Protein AF-A0A376E178-F1 (afdb_monomer_lite)

Secondary structure (DSSP, 8-state):
-GGGGSPTT-EEEES---HHHHHHHHHTTEEEEEEEPSTT-SEEEEEEEPP--------SSSSSTT-

Foldseek 3Di:
DVLVVDDAQGKDKFLDPDPVVVVVLVVSQWDKDWDQDDPPRGIIMMTTHHDDDDPPPPPDPPPPPPD

Structure (mmCIF, N/CA/C/O backbone):
data_AF-A0A376E178-F1
#
_entry.id   AF-A0A376E178-F1
#
loop_
_atom_site.group_PDB
_atom_site.id
_atom_site.type_symbol
_atom_site.label_atom_id
_atom_site.label_alt_id
_atom_site.label_comp_id
_atom_site.label_asym_id
_atom_site.label_entity_id
_atom_site.label_seq_id
_atom_site.pdbx_PDB_ins_code
_atom_site.Cartn_x
_atom_site.Cartn_y
_atom_site.Cartn_z
_atom_site.occupancy
_atom_site.B_iso_or_equiv
_atom_site.auth_seq_id
_atom_site.auth_comp_id
_atom_site.auth_asym_id
_atom_site.auth_atom_id
_atom_site.pdbx_PDB_model_num
ATOM 1 N N . MET A 1 1 ? -7.351 -12.578 1.994 1.00 83.56 1 MET A N 1
ATOM 2 C CA . MET A 1 1 ? -6.384 -11.745 1.239 1.00 83.56 1 MET A CA 1
ATOM 3 C C . MET A 1 1 ? -5.271 -11.264 2.171 1.00 83.56 1 MET A C 1
ATOM 5 O O . MET A 1 1 ? -5.424 -11.377 3.380 1.00 83.56 1 MET A O 1
ATOM 9 N N . VAL A 1 2 ? -4.136 -10.765 1.650 1.00 88.38 2 VAL A N 1
ATOM 10 C CA . VAL A 1 2 ? -3.029 -10.269 2.507 1.00 88.38 2 VAL A CA 1
ATOM 11 C C . VAL A 1 2 ? -3.479 -9.108 3.404 1.00 88.38 2 VAL A C 1
ATOM 13 O O . VAL A 1 2 ? -3.065 -9.019 4.555 1.00 88.38 2 VAL A O 1
ATOM 16 N N . SER A 1 3 ? -4.406 -8.287 2.900 1.00 92.75 3 SER A N 1
ATOM 17 C CA . SER A 1 3 ? -5.068 -7.200 3.623 1.00 92.75 3 SER A CA 1
ATOM 18 C C . SER A 1 3 ? -5.630 -7.648 4.969 1.00 92.75 3 SER A C 1
ATOM 20 O O . SER A 1 3 ? -5.462 -6.943 5.958 1.00 92.75 3 SER A O 1
ATOM 22 N N . ASP A 1 4 ? -6.232 -8.832 5.044 1.00 94.31 4 ASP A N 1
ATOM 23 C CA . ASP A 1 4 ? -6.962 -9.310 6.229 1.00 94.31 4 ASP A CA 1
ATOM 24 C C . ASP A 1 4 ? -6.019 -9.714 7.370 1.00 94.31 4 ASP A C 1
ATOM 26 O O . ASP A 1 4 ? -6.446 -9.887 8.508 1.00 94.31 4 ASP A O 1
ATOM 30 N N . LYS A 1 5 ? -4.725 -9.871 7.071 1.00 96.50 5 LYS A N 1
ATOM 31 C CA . LYS A 1 5 ? -3.674 -10.208 8.042 1.00 96.50 5 LYS A CA 1
ATOM 32 C C . LYS A 1 5 ? -2.820 -9.009 8.448 1.00 96.50 5 LYS A C 1
ATOM 34 O O . LYS A 1 5 ? -1.949 -9.154 9.298 1.00 96.50 5 LYS A O 1
ATOM 39 N N . MET A 1 6 ? -3.050 -7.842 7.853 1.00 97.00 6 MET A N 1
ATOM 40 C CA . MET A 1 6 ? -2.311 -6.624 8.172 1.00 97.00 6 MET A CA 1
ATOM 41 C C . MET A 1 6 ? -3.075 -5.768 9.181 1.00 97.00 6 MET A C 1
ATOM 43 O O . MET A 1 6 ? -4.271 -5.513 9.010 1.00 97.00 6 MET A O 1
ATOM 47 N N . SER A 1 7 ? -2.368 -5.264 10.189 1.00 97.25 7 SER A N 1
ATOM 48 C CA . SER A 1 7 ? -2.876 -4.203 11.060 1.00 97.25 7 SER A CA 1
ATOM 49 C C . SER A 1 7 ? -3.053 -2.899 10.281 1.00 97.25 7 SER A C 1
ATOM 51 O O . SER A 1 7 ? -2.373 -2.655 9.279 1.00 97.25 7 SER A O 1
ATOM 53 N N . VAL A 1 8 ? -3.959 -2.048 10.757 1.00 96.94 8 VAL A N 1
ATOM 54 C CA . VAL A 1 8 ? -4.053 -0.648 10.323 1.00 96.94 8 VAL A CA 1
ATOM 55 C C . VAL A 1 8 ? -2.683 0.026 10.466 1.00 96.94 8 VAL A C 1
ATOM 57 O O . VAL A 1 8 ? -1.923 -0.286 11.383 1.00 96.94 8 VAL A O 1
ATOM 60 N N . ASN A 1 9 ? -2.352 0.911 9.527 1.00 97.25 9 ASN A N 1
ATOM 61 C CA . ASN A 1 9 ? -1.051 1.563 9.355 1.00 97.25 9 ASN A CA 1
ATOM 62 C C . ASN A 1 9 ? 0.114 0.614 9.019 1.00 97.25 9 ASN A C 1
ATOM 64 O O . ASN A 1 9 ? 1.258 1.057 8.904 1.00 97.25 9 ASN A O 1
ATOM 68 N N . GLY A 1 10 ? -0.154 -0.678 8.800 1.00 97.75 10 GLY A N 1
ATOM 69 C CA . GLY A 1 10 ? 0.843 -1.627 8.319 1.00 97.75 10 GLY A CA 1
ATOM 70 C C . GLY A 1 10 ? 1.372 -1.239 6.935 1.00 97.75 10 GLY A C 1
ATOM 71 O O . GLY A 1 10 ? 0.594 -0.922 6.031 1.00 97.75 10 GLY A O 1
ATOM 72 N N . LEU A 1 11 ? 2.696 -1.293 6.770 1.00 97.56 11 LEU A N 1
ATOM 73 C CA . LEU A 1 11 ? 3.387 -0.971 5.523 1.00 97.56 11 LEU A CA 1
ATOM 74 C C . LEU A 1 11 ? 3.628 -2.231 4.683 1.00 97.56 11 LEU A C 1
ATOM 76 O O . LEU A 1 11 ? 4.254 -3.188 5.137 1.00 97.56 11 LEU A O 1
ATOM 80 N N . LEU A 1 12 ? 3.193 -2.189 3.428 1.00 97.12 12 LEU A N 1
ATOM 81 C CA . LEU A 1 12 ? 3.567 -3.125 2.377 1.00 97.12 12 LEU A CA 1
ATOM 82 C C . LEU A 1 12 ? 4.449 -2.400 1.360 1.00 97.12 12 LEU A C 1
ATOM 84 O O . LEU A 1 12 ? 4.063 -1.369 0.813 1.00 97.12 12 LEU A O 1
ATOM 88 N N . THR A 1 13 ? 5.615 -2.966 1.066 1.00 95.94 13 THR A N 1
ATOM 89 C CA . THR A 1 13 ? 6.528 -2.457 0.037 1.00 95.94 13 THR A CA 1
ATOM 90 C C . THR A 1 13 ? 6.706 -3.511 -1.047 1.00 95.94 13 THR A C 1
ATOM 92 O O . THR A 1 13 ? 6.884 -4.693 -0.757 1.00 95.94 13 THR A O 1
ATOM 95 N N . THR A 1 14 ? 6.666 -3.098 -2.313 1.00 94.75 14 THR A N 1
ATOM 96 C CA . THR A 1 14 ? 6.882 -3.991 -3.457 1.00 94.75 14 THR A CA 1
ATOM 97 C C . THR A 1 14 ? 7.667 -3.305 -4.568 1.00 94.75 14 THR A C 1
ATOM 99 O O . THR A 1 14 ? 7.494 -2.119 -4.841 1.00 94.75 14 THR A O 1
ATOM 102 N N . TYR A 1 15 ? 8.509 -4.074 -5.259 1.00 93.81 15 TYR A N 1
ATOM 103 C CA . TYR A 1 15 ? 9.208 -3.625 -6.466 1.00 93.81 15 TYR A CA 1
ATOM 104 C C . TYR A 1 15 ? 8.307 -3.589 -7.708 1.00 93.81 15 TYR A C 1
ATOM 106 O O . TYR A 1 15 ? 8.728 -3.116 -8.762 1.00 93.81 15 TYR A O 1
ATOM 114 N N . SER A 1 16 ? 7.079 -4.111 -7.626 1.00 89.25 16 SER A N 1
ATOM 115 C CA . SER A 1 16 ? 6.139 -4.059 -8.745 1.00 89.25 16 SER A CA 1
ATOM 116 C C . SER A 1 16 ? 5.627 -2.635 -8.962 1.00 89.25 16 SER A C 1
ATOM 118 O O . SER A 1 16 ? 4.987 -2.057 -8.089 1.00 89.25 16 SER A O 1
ATOM 120 N N . SER A 1 17 ? 5.822 -2.112 -10.171 1.00 83.88 17 SER A N 1
ATOM 121 C CA . SER A 1 17 ? 5.284 -0.826 -10.637 1.00 83.88 17 SER A CA 1
ATOM 122 C C . SER A 1 17 ? 4.085 -0.981 -11.589 1.00 83.88 17 SER A C 1
ATOM 124 O O . SER A 1 17 ? 3.712 -0.046 -12.299 1.00 83.88 17 SER A O 1
ATOM 126 N N . LYS A 1 18 ? 3.447 -2.163 -11.621 1.00 92.31 18 LYS A N 1
ATOM 127 C CA . LYS A 1 18 ? 2.270 -2.427 -12.469 1.00 92.31 18 LYS A CA 1
ATOM 128 C C . LYS A 1 18 ? 1.043 -1.641 -11.989 1.00 92.31 18 LYS A C 1
ATOM 130 O O . LYS A 1 18 ? 0.656 -1.728 -10.826 1.00 92.31 18 LYS A O 1
ATOM 135 N N . GLY A 1 19 ? 0.356 -0.964 -12.914 1.00 93.62 19 GLY A N 1
ATOM 136 C CA . GLY A 1 19 ? -0.844 -0.172 -12.608 1.00 93.62 19 GLY A CA 1
ATOM 137 C C . GLY A 1 19 ? -2.026 -0.984 -12.058 1.00 93.62 19 GLY A C 1
ATOM 138 O O . GLY A 1 19 ? -2.806 -0.463 -11.265 1.00 93.62 19 GLY A O 1
ATOM 139 N N . SER A 1 20 ? -2.149 -2.267 -12.420 1.00 96.62 20 SER A N 1
ATOM 140 C CA . SER A 1 20 ? -3.148 -3.170 -11.827 1.00 96.62 20 SER A CA 1
ATOM 141 C C . SER A 1 20 ? -2.932 -3.363 -10.327 1.00 96.62 20 SER A C 1
ATOM 143 O O . SER A 1 20 ? -3.890 -3.285 -9.571 1.00 96.62 20 SER A O 1
ATOM 145 N N . VAL A 1 21 ? -1.680 -3.529 -9.890 1.00 95.38 21 VAL A N 1
ATOM 146 C CA . VAL A 1 21 ? -1.349 -3.709 -8.469 1.00 95.38 21 VAL A CA 1
ATOM 147 C C . VAL A 1 21 ? -1.713 -2.459 -7.674 1.00 95.38 21 VAL A C 1
ATOM 149 O O . VAL A 1 21 ? -2.316 -2.574 -6.616 1.00 95.38 21 VAL A O 1
ATOM 152 N N . ARG A 1 22 ? -1.425 -1.262 -8.205 1.00 95.44 22 ARG A N 1
ATOM 153 C CA . ARG A 1 22 ? -1.821 -0.002 -7.559 1.00 95.44 22 ARG A CA 1
ATOM 154 C C . ARG A 1 22 ? -3.335 0.085 -7.351 1.00 95.44 22 ARG A C 1
ATOM 156 O O . ARG A 1 22 ? -3.750 0.405 -6.248 1.00 95.44 22 ARG A O 1
ATOM 163 N N . ARG A 1 23 ? -4.133 -0.198 -8.388 1.00 96.81 23 ARG A N 1
ATOM 164 C CA . ARG A 1 23 ? -5.606 -0.136 -8.310 1.00 96.81 23 ARG A CA 1
ATOM 165 C C . ARG A 1 23 ? -6.158 -1.130 -7.291 1.00 96.81 23 ARG A C 1
ATOM 167 O O . ARG A 1 23 ? -6.856 -0.717 -6.384 1.00 96.81 23 ARG A O 1
ATOM 174 N N . ILE A 1 24 ? -5.711 -2.386 -7.350 1.00 96.56 24 ILE A N 1
ATOM 175 C CA . ILE A 1 24 ? -6.117 -3.422 -6.388 1.00 96.56 24 ILE A CA 1
ATOM 176 C C . ILE A 1 24 ? -5.776 -3.013 -4.948 1.00 96.56 24 ILE A C 1
ATOM 178 O O . ILE A 1 24 ? -6.583 -3.202 -4.049 1.00 96.56 24 ILE A O 1
ATOM 182 N N . LEU A 1 25 ? -4.591 -2.443 -4.706 1.00 96.50 25 LEU A N 1
ATOM 183 C CA . LEU A 1 25 ? -4.220 -1.974 -3.368 1.00 96.50 25 LEU A CA 1
ATOM 184 C C . LEU A 1 25 ? -5.116 -0.820 -2.897 1.00 96.50 25 LEU A C 1
ATOM 186 O O . LEU A 1 25 ? -5.505 -0.800 -1.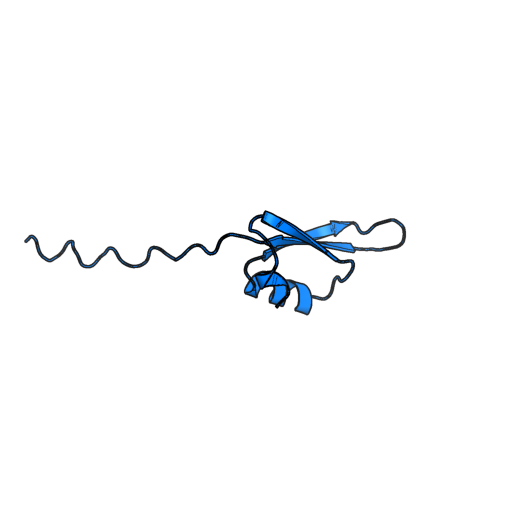734 1.00 96.50 25 LEU A O 1
ATOM 190 N N . GLN A 1 26 ? -5.465 0.112 -3.784 1.00 95.69 26 GLN A N 1
ATOM 191 C CA . GLN A 1 26 ? -6.392 1.200 -3.466 1.00 95.69 26 GLN A CA 1
ATOM 192 C C . GLN A 1 26 ? -7.794 0.668 -3.136 1.00 95.69 26 GLN A C 1
ATOM 194 O O . GLN A 1 26 ? -8.354 1.078 -2.124 1.00 95.69 26 GLN A O 1
ATOM 199 N N . ASP A 1 27 ? -8.303 -0.295 -3.911 1.00 95.94 27 ASP A N 1
ATOM 200 C CA . ASP A 1 27 ? -9.603 -0.946 -3.677 1.00 95.94 27 ASP A CA 1
ATOM 201 C C . ASP A 1 27 ? -9.634 -1.720 -2.344 1.00 95.94 27 ASP A C 1
ATOM 203 O O . ASP A 1 27 ? -10.678 -1.859 -1.714 1.00 95.94 27 ASP A O 1
ATOM 207 N N . LEU A 1 28 ? -8.473 -2.195 -1.877 1.00 95.62 28 LEU A N 1
ATOM 208 C CA . LEU A 1 28 ? -8.290 -2.843 -0.572 1.00 95.62 28 LEU A CA 1
ATOM 209 C C . LEU A 1 28 ? -8.015 -1.850 0.575 1.00 95.62 28 LEU A C 1
ATOM 211 O O . LEU A 1 28 ? -7.522 -2.258 1.630 1.00 95.62 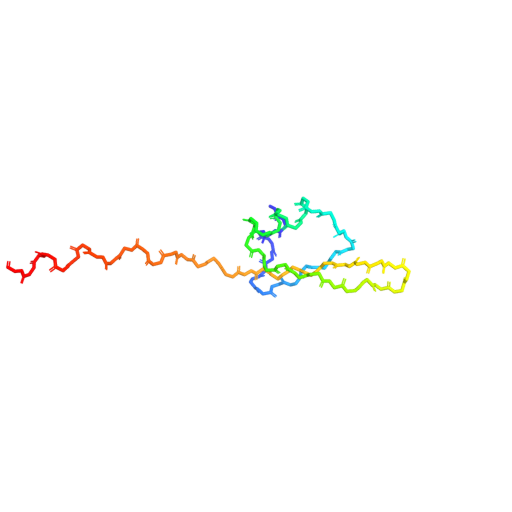28 LEU A O 1
ATOM 215 N N . ASN A 1 29 ? -8.307 -0.560 0.385 1.00 95.88 29 ASN A N 1
ATOM 216 C CA . ASN A 1 29 ? -8.104 0.518 1.359 1.00 95.88 29 ASN A CA 1
ATOM 217 C C . ASN A 1 29 ? -6.639 0.739 1.771 1.00 95.88 29 ASN A C 1
ATOM 219 O O . ASN A 1 29 ? -6.339 1.074 2.919 1.00 95.88 29 ASN A O 1
ATOM 223 N N . PHE A 1 30 ? -5.700 0.598 0.834 1.00 97.31 30 PHE A N 1
ATOM 224 C CA . PHE A 1 30 ? -4.330 1.065 1.036 1.00 97.31 30 PHE A CA 1
ATOM 225 C C . PHE A 1 30 ? -4.125 2.460 0.446 1.00 97.31 30 PHE A C 1
ATOM 227 O O . PHE A 1 30 ? -4.485 2.746 -0.699 1.00 97.31 30 PHE A O 1
ATOM 234 N N . LYS A 1 31 ? -3.419 3.315 1.188 1.00 97.50 31 LYS A N 1
ATOM 235 C CA . LYS A 1 31 ? -2.818 4.531 0.643 1.00 97.50 31 LYS A CA 1
ATOM 236 C C . LYS A 1 31 ? -1.519 4.160 -0.059 1.00 97.50 31 LYS A C 1
ATOM 238 O O . LYS A 1 31 ? -0.579 3.691 0.578 1.00 97.50 31 LYS A O 1
ATOM 243 N N . VAL A 1 32 ? -1.469 4.381 -1.369 1.00 96.81 32 VAL A N 1
ATOM 244 C CA . VAL A 1 32 ? -0.363 3.942 -2.226 1.00 96.81 32 VAL A CA 1
ATOM 245 C C . VAL A 1 32 ? 0.479 5.126 -2.703 1.00 96.81 32 VAL A C 1
ATOM 247 O O . VAL A 1 32 ? -0.051 6.074 -3.282 1.00 96.81 32 VAL A O 1
ATOM 250 N N . GLU A 1 33 ? 1.795 5.038 -2.529 1.00 96.00 33 GLU A N 1
ATOM 251 C CA . GLU A 1 33 ? 2.788 6.027 -2.961 1.00 96.00 33 GLU A CA 1
ATOM 252 C C . GLU A 1 33 ? 3.859 5.359 -3.841 1.00 96.00 33 GLU A C 1
ATOM 254 O O . GLU A 1 33 ? 4.380 4.288 -3.515 1.00 96.00 33 GLU A O 1
ATOM 259 N N . LYS A 1 34 ? 4.218 6.003 -4.959 1.00 93.81 34 LYS A N 1
ATOM 260 C CA . LYS A 1 34 ? 5.393 5.615 -5.750 1.00 93.81 34 LYS A CA 1
ATOM 261 C C . LYS A 1 34 ? 6.662 6.162 -5.105 1.00 93.81 34 LYS A C 1
ATOM 263 O O . LYS A 1 34 ? 6.715 7.331 -4.739 1.00 93.81 34 LYS A O 1
ATOM 268 N N . LYS A 1 35 ? 7.707 5.344 -5.042 1.00 93.88 35 LYS A N 1
ATOM 269 C CA . LYS A 1 35 ? 9.039 5.729 -4.563 1.00 93.88 35 LYS A CA 1
ATOM 270 C C . LYS A 1 35 ? 10.080 5.447 -5.638 1.00 93.88 35 LYS A C 1
ATOM 272 O O . LYS A 1 35 ? 9.894 4.571 -6.485 1.00 93.88 35 LYS A O 1
ATOM 277 N N . GLN A 1 36 ? 11.204 6.151 -5.563 1.00 94.12 36 GLN A N 1
ATOM 278 C CA . GLN A 1 36 ? 12.394 5.772 -6.315 1.00 94.12 36 GLN A CA 1
ATOM 279 C C . GLN A 1 36 ? 12.813 4.353 -5.910 1.00 94.12 36 GLN A C 1
ATOM 281 O O . GLN A 1 36 ? 12.800 4.015 -4.725 1.00 94.12 36 GLN A O 1
ATOM 286 N N . GLY A 1 37 ? 13.125 3.510 -6.894 1.00 91.06 37 GLY A N 1
ATOM 287 C CA . GLY A 1 37 ? 13.602 2.156 -6.625 1.00 91.06 37 GLY A CA 1
ATOM 288 C C . GLY A 1 37 ? 15.007 2.152 -6.001 1.00 91.06 37 GLY A C 1
ATOM 289 O O . GLY A 1 37 ? 15.725 3.150 -6.091 1.00 91.06 37 GLY A O 1
ATOM 290 N N . PRO A 1 38 ? 15.431 1.033 -5.385 1.00 89.00 38 PRO A N 1
ATOM 291 C CA . PRO A 1 38 ? 16.821 0.854 -4.964 1.00 89.00 38 PRO A CA 1
ATOM 292 C C . PRO A 1 38 ? 17.772 0.865 -6.178 1.00 89.00 38 PRO A C 1
ATOM 294 O O . PRO A 1 38 ? 17.309 0.787 -7.322 1.00 89.00 38 PRO A O 1
ATOM 297 N N . PRO A 1 39 ? 19.100 0.908 -5.962 1.00 93.56 39 PRO A N 1
ATOM 298 C CA . PRO A 1 39 ? 20.079 0.891 -7.047 1.00 93.56 39 PRO A CA 1
ATOM 299 C C . PRO A 1 39 ? 19.774 -0.176 -8.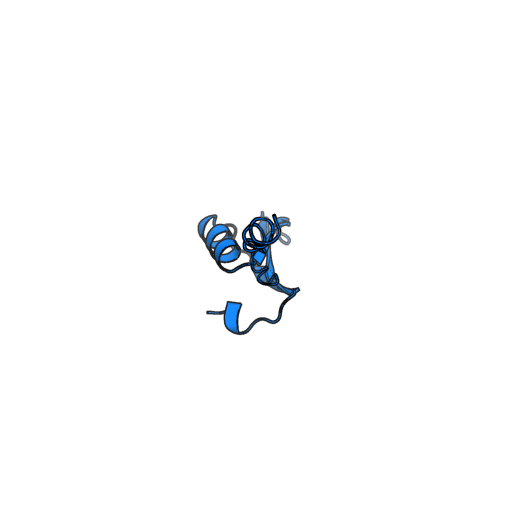112 1.00 93.56 39 PRO A C 1
ATOM 301 O O . PRO A 1 39 ? 19.553 -1.346 -7.805 1.00 93.56 39 PRO A O 1
ATOM 304 N N . GLY A 1 40 ? 19.719 0.241 -9.380 1.00 91.25 40 GLY A N 1
ATOM 305 C CA . GLY A 1 40 ? 19.412 -0.639 -10.514 1.00 91.25 40 GLY A CA 1
ATOM 306 C C . GLY A 1 40 ? 17.920 -0.900 -10.778 1.00 91.25 40 GLY A C 1
ATOM 307 O O . GLY A 1 40 ? 17.590 -1.606 -11.734 1.00 91.25 40 GLY A O 1
ATOM 308 N N . LYS A 1 41 ? 16.996 -0.331 -9.993 1.00 88.31 41 LYS A N 1
ATOM 309 C CA . LYS A 1 41 ? 15.544 -0.374 -10.240 1.00 88.31 41 LYS A CA 1
ATOM 310 C C . LYS A 1 41 ? 14.991 1.042 -10.382 1.00 88.31 41 LYS A C 1
ATOM 312 O O . LYS A 1 41 ? 15.377 1.943 -9.652 1.00 88.31 41 LYS A O 1
ATOM 317 N N . ARG A 1 42 ? 14.071 1.241 -11.332 1.00 89.75 42 ARG A N 1
ATOM 318 C CA . ARG A 1 42 ? 13.515 2.574 -11.628 1.00 89.75 42 ARG A CA 1
ATOM 319 C C . ARG A 1 42 ? 12.595 3.072 -10.513 1.00 89.75 42 ARG A C 1
ATOM 321 O O . ARG A 1 42 ? 12.779 4.164 -9.994 1.00 89.75 42 ARG A O 1
ATOM 328 N N . GLU A 1 43 ? 11.625 2.252 -10.127 1.00 92.75 43 GLU A N 1
ATOM 329 C CA . GLU A 1 43 ? 10.579 2.623 -9.175 1.00 92.75 43 GLU A CA 1
ATOM 330 C C . GLU A 1 43 ? 10.261 1.445 -8.252 1.00 92.75 43 GLU A C 1
ATOM 332 O O . GLU A 1 43 ? 10.463 0.282 -8.612 1.00 92.75 43 GLU A O 1
ATOM 337 N N . MET A 1 44 ? 9.729 1.760 -7.078 1.00 94.75 44 MET A N 1
ATOM 338 C CA . MET A 1 44 ? 9.058 0.827 -6.179 1.00 94.75 44 MET A CA 1
ATOM 339 C C . MET A 1 44 ? 7.779 1.477 -5.643 1.00 94.75 44 MET A C 1
ATOM 341 O O . MET A 1 44 ? 7.504 2.652 -5.900 1.00 94.75 44 MET A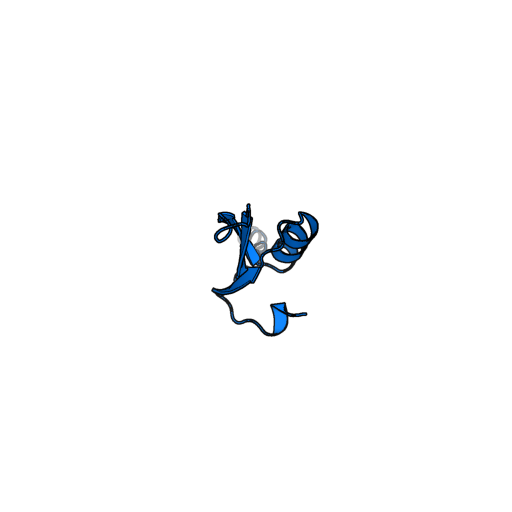 O 1
ATOM 345 N N . MET A 1 45 ? 6.980 0.720 -4.905 1.00 95.94 45 MET A N 1
ATOM 346 C CA . MET A 1 45 ? 5.702 1.182 -4.384 1.00 95.94 45 MET A CA 1
ATOM 347 C C . MET A 1 45 ? 5.574 0.840 -2.905 1.00 95.94 45 MET A C 1
ATOM 349 O O . MET A 1 45 ? 5.809 -0.302 -2.509 1.00 95.94 45 MET A O 1
ATOM 353 N N . ASN A 1 46 ? 5.161 1.833 -2.122 1.00 97.12 46 ASN A N 1
ATOM 354 C CA . ASN A 1 46 ? 4.757 1.670 -0.733 1.00 97.12 46 ASN A CA 1
ATOM 355 C C . ASN A 1 46 ? 3.235 1.776 -0.640 1.00 97.12 46 ASN A C 1
ATOM 357 O O . ASN A 1 46 ? 2.623 2.622 -1.291 1.00 97.12 46 ASN A O 1
ATOM 361 N N . ALA A 1 47 ? 2.632 0.925 0.177 1.00 97.69 47 ALA A N 1
ATOM 362 C CA . ALA A 1 47 ? 1.203 0.879 0.415 1.00 97.69 47 ALA A CA 1
ATOM 363 C C . ALA A 1 47 ? 0.956 0.742 1.917 1.00 97.69 47 ALA A C 1
ATOM 365 O O . ALA A 1 47 ? 1.385 -0.231 2.533 1.00 97.69 47 ALA A O 1
ATOM 366 N N . VAL A 1 48 ? 0.275 1.719 2.506 1.00 98.19 48 VAL A N 1
ATOM 367 C CA . VAL A 1 48 ? -0.056 1.736 3.936 1.00 98.19 48 VAL A CA 1
ATOM 368 C C . VAL A 1 48 ? -1.529 1.392 4.095 1.00 98.19 48 VAL A C 1
ATOM 370 O O . VAL A 1 48 ? -2.368 2.041 3.469 1.00 98.19 48 VAL A O 1
ATOM 373 N N . LYS A 1 49 ? -1.849 0.373 4.899 1.00 97.69 49 LYS A N 1
ATOM 374 C CA . LYS A 1 49 ? -3.243 -0.015 5.156 1.00 97.69 49 LYS A CA 1
ATOM 375 C C . LYS A 1 49 ? -3.945 1.084 5.953 1.00 97.69 49 LYS A C 1
ATOM 377 O O . LYS A 1 49 ? -3.491 1.421 7.044 1.00 97.69 49 LYS A O 1
ATOM 382 N N . MET A 1 50 ? -5.039 1.617 5.427 1.00 97.19 50 MET A N 1
ATOM 383 C CA . MET A 1 50 ? -5.820 2.664 6.082 1.00 97.19 50 MET A CA 1
ATOM 384 C C . MET A 1 50 ? -6.979 2.063 6.879 1.00 97.19 50 MET A C 1
ATOM 386 O O . MET A 1 50 ? -7.392 0.925 6.644 1.00 97.19 50 MET A O 1
ATOM 390 N N . GLU A 1 51 ? -7.510 2.838 7.820 1.00 94.06 51 GLU A N 1
ATOM 391 C CA . GLU A 1 51 ? -8.805 2.535 8.428 1.00 94.06 51 GLU A CA 1
ATOM 392 C C . GLU A 1 51 ? -9.919 2.686 7.396 1.00 94.06 51 GLU A C 1
ATOM 394 O O . GLU A 1 51 ? -9.884 3.582 6.546 1.00 94.06 51 GLU A O 1
ATOM 399 N N . ILE A 1 52 ? -10.916 1.808 7.488 1.00 88.44 52 ILE A N 1
ATOM 400 C CA . ILE A 1 52 ? -12.158 1.967 6.741 1.00 88.44 52 ILE A CA 1
ATOM 401 C C . ILE A 1 52 ? -12.929 3.070 7.451 1.00 88.44 52 ILE A C 1
ATOM 403 O O . ILE A 1 52 ? -13.371 2.885 8.581 1.00 88.44 52 ILE A O 1
ATOM 407 N N . LYS A 1 53 ? -13.054 4.228 6.807 1.00 82.12 53 LYS A N 1
ATOM 408 C CA . LYS A 1 53 ? -13.996 5.242 7.265 1.00 82.12 53 LYS A CA 1
ATOM 409 C C . LYS A 1 53 ? -15.366 4.836 6.749 1.00 82.12 53 LYS A C 1
ATOM 411 O O . LYS A 1 53 ? -15.562 4.781 5.536 1.00 82.12 53 LYS A O 1
ATOM 416 N N . GLU A 1 54 ? -16.281 4.512 7.650 1.00 78.00 54 GLU A N 1
ATOM 417 C CA . GLU A 1 54 ? -17.693 4.482 7.287 1.00 78.00 54 GLU A CA 1
ATOM 418 C C . GLU A 1 54 ? -18.092 5.915 6.922 1.00 78.00 54 GLU A C 1
ATOM 420 O O . GLU A 1 54 ? -17.743 6.864 7.627 1.00 78.00 54 GLU A O 1
ATOM 425 N N . ASN A 1 55 ? -18.726 6.097 5.764 1.00 67.00 55 ASN A N 1
ATOM 426 C CA . ASN A 1 55 ? -19.231 7.408 5.387 1.00 67.00 55 ASN A CA 1
ATOM 427 C C . ASN A 1 55 ? -20.382 7.747 6.339 1.00 67.00 55 ASN A C 1
ATOM 429 O O . ASN A 1 55 ? -21.395 7.049 6.348 1.00 67.00 55 ASN A O 1
ATOM 433 N N . GLU A 1 56 ? -20.231 8.820 7.117 1.00 59.06 56 GLU A N 1
ATOM 434 C CA . GLU A 1 56 ? -21.313 9.461 7.869 1.00 59.06 56 GLU A CA 1
ATOM 435 C C . GLU A 1 56 ? -22.306 10.101 6.883 1.00 59.06 56 GLU A C 1
ATOM 437 O O . GLU A 1 56 ? -22.370 11.313 6.709 1.00 59.06 56 GLU A O 1
ATOM 442 N N . SER A 1 57 ? -23.063 9.274 6.175 1.00 55.00 57 SER A N 1
ATOM 443 C CA . SER A 1 57 ? -24.213 9.680 5.376 1.00 55.00 57 SER A CA 1
ATOM 444 C C . SER A 1 57 ? -25.432 8.991 5.964 1.00 55.00 57 SER A C 1
ATOM 446 O O . SER A 1 57 ? -25.868 7.978 5.434 1.00 55.00 57 SER A O 1
ATOM 448 N N . ASN A 1 58 ? -25.876 9.495 7.117 1.00 54.38 58 ASN A N 1
ATOM 449 C CA . ASN A 1 58 ? -27.199 9.311 7.721 1.00 54.38 58 ASN A CA 1
ATOM 450 C C . ASN A 1 58 ? -27.324 10.327 8.868 1.00 54.38 58 ASN A C 1
ATOM 452 O O . ASN A 1 58 ? -27.109 9.972 10.019 1.00 54.38 58 ASN A O 1
ATOM 456 N N . ASN A 1 59 ? -27.574 11.600 8.552 1.00 54.75 59 ASN A N 1
ATOM 457 C CA . ASN A 1 59 ? -28.087 12.595 9.505 1.00 54.75 59 ASN A CA 1
ATOM 458 C C . ASN A 1 59 ? -28.667 13.795 8.738 1.00 54.75 59 ASN A C 1
ATOM 460 O O . ASN A 1 59 ? -28.175 14.912 8.848 1.00 54.75 59 ASN A O 1
ATOM 464 N N . GLU A 1 60 ? -29.712 13.558 7.939 1.00 52.84 60 GLU A N 1
ATOM 465 C CA . GLU A 1 60 ? -30.605 14.632 7.464 1.00 52.84 60 GLU A CA 1
ATOM 466 C C . GLU A 1 60 ? -32.106 14.327 7.674 1.00 52.84 60 GLU A C 1
ATOM 468 O O . GLU A 1 60 ? -32.923 15.217 7.480 1.00 52.84 60 GLU A O 1
ATOM 473 N N . GLU A 1 61 ? -32.508 13.147 8.177 1.00 54.56 61 GLU A N 1
ATOM 474 C CA . GLU A 1 61 ? -33.940 12.828 8.385 1.00 54.56 61 GLU A CA 1
ATOM 475 C C . GLU A 1 61 ? -34.517 13.209 9.770 1.00 54.56 61 GLU A C 1
ATOM 477 O O . GLU A 1 61 ? -35.733 13.215 9.937 1.00 54.56 61 GLU A O 1
ATOM 482 N N . GLU A 1 62 ? -33.716 13.607 10.769 1.00 49.69 62 GLU A N 1
ATOM 483 C CA . GLU A 1 62 ? -34.249 13.972 12.105 1.00 49.69 62 GLU A CA 1
ATOM 484 C C . GLU A 1 62 ? -34.660 15.453 12.268 1.00 49.69 62 GLU A C 1
ATOM 486 O O . GLU A 1 62 ? -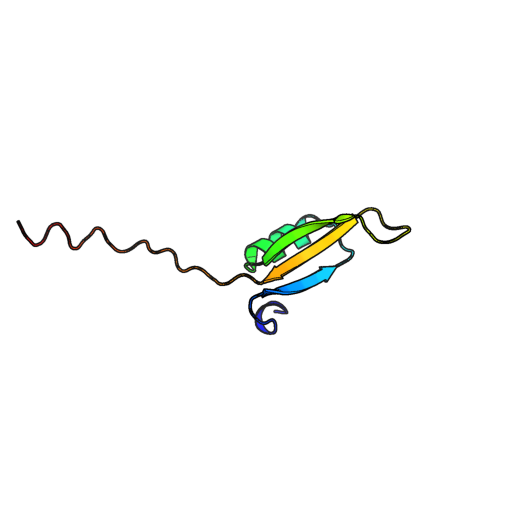35.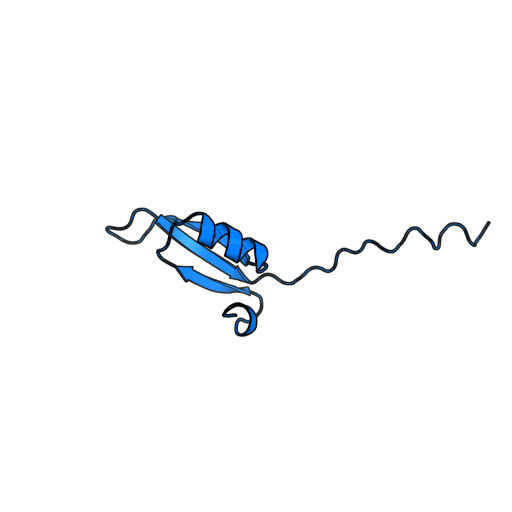212 15.828 13.307 1.00 49.69 62 GLU A O 1
ATOM 491 N N . ALA A 1 63 ? -34.445 16.311 11.262 1.00 51.22 63 ALA A N 1
ATOM 492 C CA . ALA A 1 63 ? -34.761 17.743 11.358 1.00 51.22 63 ALA A CA 1
ATOM 493 C C . ALA A 1 63 ? -36.212 18.109 10.972 1.00 51.22 63 ALA A C 1
ATOM 495 O O . ALA A 1 63 ? -36.683 19.174 11.367 1.00 51.22 63 ALA A O 1
ATOM 496 N N . GLU A 1 64 ? -36.950 17.238 10.272 1.00 50.38 64 GLU A N 1
ATOM 497 C CA . GLU A 1 64 ? -38.335 17.513 9.834 1.00 50.38 64 GLU A CA 1
ATOM 498 C C . GLU A 1 64 ? -39.423 17.047 10.823 1.00 50.38 64 GLU A C 1
ATOM 500 O O . GLU A 1 64 ? -40.582 17.426 10.688 1.00 50.38 64 GLU A O 1
ATOM 505 N N . ALA A 1 65 ? -39.074 16.298 11.875 1.00 54.69 65 ALA A N 1
ATOM 506 C CA . ALA A 1 65 ? -40.042 15.783 12.856 1.00 54.69 65 ALA A CA 1
ATOM 507 C C . ALA A 1 65 ? -40.273 16.698 14.083 1.00 54.69 65 ALA A C 1
ATOM 509 O O . ALA A 1 65 ? -40.898 16.278 15.059 1.00 54.69 65 ALA A O 1
ATOM 510 N N . LYS A 1 66 ? -39.756 17.936 14.073 1.00 52.84 66 LYS A N 1
ATOM 511 C CA . LYS A 1 66 ? -39.927 18.918 15.167 1.00 52.84 66 LYS A CA 1
ATOM 512 C C . LYS A 1 66 ? -40.494 20.273 14.721 1.00 52.84 66 LYS A C 1
ATOM 514 O O . LYS A 1 66 ? -40.278 21.264 15.419 1.00 52.84 66 LYS A O 1
ATOM 519 N N . SER A 1 67 ? -41.220 20.320 13.603 1.00 45.97 67 SER A N 1
ATOM 520 C CA . SER A 1 67 ? -42.064 21.474 13.258 1.00 45.97 67 SER A CA 1
ATOM 521 C C . SER A 1 67 ? -43.540 21.195 13.492 1.00 45.97 67 SER A C 1
ATOM 523 O O . SER A 1 67 ? -43.953 20.021 13.398 1.00 45.97 67 SER A O 1
#

Sequence (67 aa):
MVSDKMSVNGLLTTYSSKGSVRRILQDLNFKVEKKQGPPGKREMMNAVKMEIKENESNNEEEAEAKS

pLDDT: mean 86.11, std 16.36, range [45.97, 98.19]

Radius of gyration: 18.48 Å; chains: 1; bounding box: 62×33×28 Å

Organism: Chryseobacterium carnipullorum (NCBI:txid1124835)

InterPro domains:
  IPR008471 MnmC-like methyltransferase [PF05430] (2-49)
  IPR029063 S-adenosyl-L-methionine-dependent methyltransferase superfamily [G3DSA:3.40.50.150] (1-67)